Protein AF-A0A7Y2JE46-F1 (afdb_monomer_lite)

Radius of gyration: 15.12 Å; chains: 1; bounding box: 31×23×45 Å

pLDDT: mean 87.36, std 11.43, range [52.56, 96.88]

Foldseek 3Di:
DQDFFDVVQLVQLCVVVVDDSVVSRVCSSVVNRHNVSVCCVVVNDPVPDDDPVPDPPPPD

Structure (mmCIF, N/CA/C/O backbone):
data_AF-A0A7Y2JE46-F1
#
_entry.id   AF-A0A7Y2JE46-F1
#
loop_
_atom_site.group_PDB
_atom_site.id
_atom_site.type_symbol
_atom_site.label_atom_id
_atom_site.label_alt_id
_atom_site.label_comp_id
_atom_site.label_asym_id
_atom_site.label_entity_id
_atom_site.label_seq_id
_atom_site.pdbx_PDB_ins_code
_atom_site.Cartn_x
_atom_site.Cartn_y
_atom_site.Cartn_z
_atom_site.occupancy
_atom_site.B_iso_or_equiv
_atom_site.auth_seq_id
_atom_site.auth_comp_id
_atom_site.auth_asym_id
_atom_site.auth_atom_id
_atom_site.pdbx_PDB_model_num
ATOM 1 N N . MET A 1 1 ? 20.860 -8.336 0.855 1.00 52.56 1 MET A N 1
ATOM 2 C CA . MET A 1 1 ? 20.414 -7.594 -0.344 1.00 52.56 1 MET A CA 1
ATOM 3 C C . MET A 1 1 ? 18.908 -7.437 -0.249 1.00 52.56 1 MET A C 1
ATOM 5 O O . MET A 1 1 ? 18.249 -8.442 -0.015 1.00 52.56 1 MET A O 1
ATOM 9 N N . LEU A 1 2 ? 18.372 -6.218 -0.358 1.00 60.25 2 LEU A N 1
ATOM 10 C CA . LEU A 1 2 ? 16.929 -6.035 -0.545 1.00 60.25 2 LEU A CA 1
ATOM 11 C C . LEU A 1 2 ? 16.564 -6.647 -1.901 1.00 60.25 2 LEU A C 1
ATOM 13 O O . LEU A 1 2 ? 17.164 -6.293 -2.915 1.00 60.25 2 LEU A O 1
ATOM 17 N N . ARG A 1 3 ? 15.657 -7.625 -1.905 1.00 74.69 3 ARG A N 1
ATOM 18 C CA . ARG A 1 3 ? 15.160 -8.235 -3.139 1.00 74.69 3 ARG A CA 1
ATOM 19 C C . ARG A 1 3 ? 14.287 -7.198 -3.846 1.00 74.69 3 ARG A C 1
ATOM 21 O O . ARG A 1 3 ? 13.526 -6.505 -3.177 1.00 74.69 3 ARG A O 1
ATOM 28 N N . ALA A 1 4 ? 14.421 -7.065 -5.163 1.00 86.50 4 ALA A N 1
ATOM 29 C CA . ALA A 1 4 ? 13.495 -6.232 -5.922 1.00 86.50 4 ALA A CA 1
ATOM 30 C C . ALA A 1 4 ? 12.065 -6.794 -5.768 1.00 86.50 4 ALA A C 1
ATOM 32 O O . ALA A 1 4 ? 11.920 -8.024 -5.755 1.00 86.50 4 ALA A O 1
ATOM 33 N N . PRO A 1 5 ? 11.039 -5.935 -5.616 1.00 89.75 5 PRO A N 1
ATOM 34 C CA . PRO A 1 5 ? 9.656 -6.384 -5.524 1.00 89.75 5 PRO A CA 1
ATOM 35 C C . PRO A 1 5 ? 9.237 -7.082 -6.821 1.00 89.75 5 PRO A C 1
ATOM 37 O O . PRO A 1 5 ? 9.730 -6.757 -7.900 1.00 89.75 5 PRO A O 1
ATOM 40 N N . GLU A 1 6 ? 8.334 -8.054 -6.714 1.00 94.06 6 GLU A N 1
ATOM 41 C C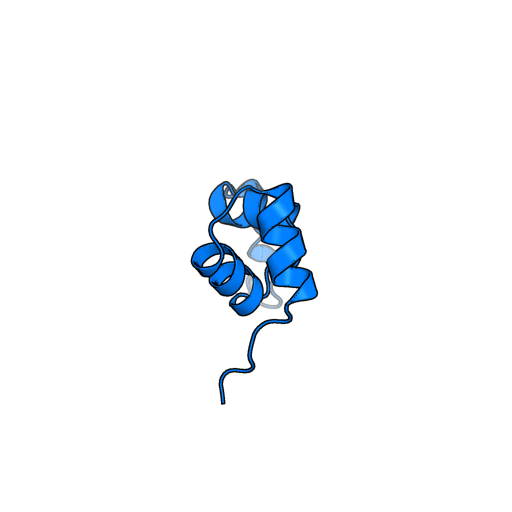A . GLU A 1 6 ? 7.803 -8.752 -7.883 1.00 94.06 6 GLU A CA 1
ATOM 42 C C . GLU A 1 6 ? 6.952 -7.788 -8.724 1.00 94.06 6 GLU A C 1
ATOM 44 O O . GLU A 1 6 ? 5.977 -7.222 -8.231 1.00 94.06 6 GLU A O 1
ATOM 49 N N . GLU A 1 7 ? 7.324 -7.580 -9.989 1.00 95.62 7 GLU A N 1
ATOM 50 C CA . GLU A 1 7 ? 6.702 -6.551 -10.839 1.00 95.62 7 GLU A CA 1
ATOM 51 C C . GLU A 1 7 ? 5.215 -6.818 -11.119 1.00 95.62 7 GLU A C 1
ATOM 53 O O . GLU A 1 7 ? 4.436 -5.875 -11.227 1.00 95.62 7 GLU A O 1
ATOM 58 N N . SER A 1 8 ? 4.798 -8.087 -11.164 1.00 96.12 8 SER A N 1
ATOM 59 C CA . SER A 1 8 ? 3.387 -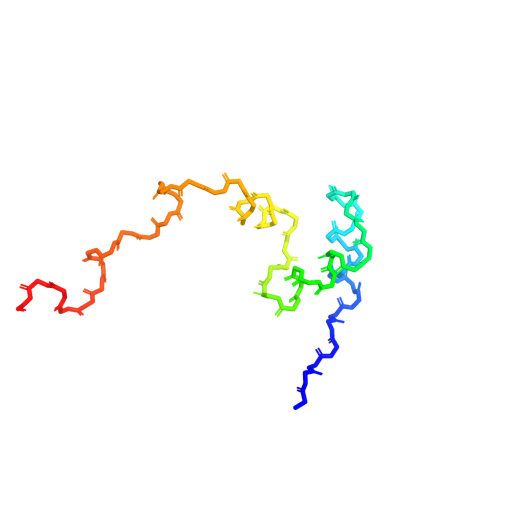8.487 -11.289 1.00 96.12 8 SER A CA 1
ATOM 60 C C . SER A 1 8 ? 2.539 -7.949 -10.127 1.00 96.12 8 SER A C 1
ATOM 62 O O . SER A 1 8 ? 1.449 -7.421 -10.340 1.00 96.12 8 SER A O 1
ATOM 64 N N . LEU A 1 9 ? 3.066 -8.018 -8.901 1.00 96.06 9 LEU A N 1
ATOM 65 C CA . LEU A 1 9 ? 2.409 -7.521 -7.695 1.00 96.06 9 LEU A CA 1
ATOM 66 C C . LEU A 1 9 ? 2.403 -5.993 -7.662 1.00 96.06 9 LEU A C 1
ATOM 68 O O . LEU A 1 9 ? 1.388 -5.388 -7.325 1.00 96.06 9 LEU A O 1
ATOM 72 N N . VAL A 1 10 ? 3.511 -5.359 -8.063 1.00 96.75 10 VAL A N 1
ATOM 73 C CA . VAL A 1 10 ? 3.590 -3.892 -8.171 1.00 96.75 10 VAL A CA 1
ATOM 74 C C . VAL A 1 10 ? 2.541 -3.379 -9.158 1.00 96.75 10 VAL A C 1
ATOM 76 O O . VAL A 1 10 ? 1.840 -2.414 -8.854 1.00 96.75 10 VAL A O 1
ATOM 79 N N . GLN A 1 11 ? 2.398 -4.040 -10.310 1.00 96.75 11 GLN A N 1
ATOM 80 C CA . GLN A 1 11 ? 1.395 -3.696 -11.312 1.00 96.75 11 GLN A CA 1
ATOM 81 C C . GLN A 1 11 ? -0.033 -3.882 -10.782 1.00 96.75 11 GLN A C 1
ATOM 83 O O . GLN A 1 11 ? -0.835 -2.960 -10.915 1.00 96.75 11 GLN A O 1
ATOM 88 N N . GLY A 1 12 ? -0.333 -5.011 -10.132 1.00 95.94 12 GLY A N 1
ATOM 89 C CA . GLY A 1 12 ? -1.664 -5.273 -9.571 1.00 95.94 12 GLY A CA 1
ATOM 90 C C . GLY A 1 12 ? -2.084 -4.239 -8.524 1.00 95.94 12 GLY A C 1
ATOM 91 O O . GLY A 1 12 ? -3.176 -3.678 -8.602 1.00 95.94 12 GLY A O 1
ATOM 92 N N . ILE A 1 13 ? -1.184 -3.904 -7.592 1.00 96.25 13 ILE A N 1
ATOM 93 C CA . ILE A 1 13 ? -1.421 -2.841 -6.603 1.00 96.25 13 ILE A CA 1
ATOM 94 C C . ILE A 1 13 ? -1.686 -1.513 -7.314 1.00 96.25 13 ILE A C 1
ATOM 96 O O . ILE A 1 13 ? -2.653 -0.824 -6.995 1.00 96.25 13 ILE A O 1
ATOM 100 N N . ARG A 1 14 ? -0.858 -1.157 -8.298 1.00 96.81 14 ARG A N 1
ATOM 101 C CA . ARG A 1 14 ? -0.961 0.113 -9.019 1.00 96.81 14 ARG A CA 1
ATOM 102 C C . ARG A 1 14 ? -2.287 0.270 -9.765 1.00 96.81 14 ARG A C 1
ATOM 104 O O . ARG A 1 14 ? -2.905 1.329 -9.675 1.00 96.81 14 ARG A O 1
ATOM 111 N N . GLU A 1 15 ? -2.699 -0.747 -10.514 1.00 96.38 15 GLU A N 1
ATOM 112 C CA . GLU A 1 15 ? -3.898 -0.695 -11.359 1.00 96.38 15 GLU A CA 1
ATOM 113 C C . GLU A 1 15 ? -5.188 -0.655 -10.536 1.00 96.38 15 GLU A C 1
ATOM 115 O O . GLU A 1 15 ? -6.098 0.098 -10.876 1.00 96.38 15 GLU A O 1
ATOM 120 N N . GLU A 1 16 ? -5.255 -1.400 -9.430 1.00 95.62 16 GLU A N 1
ATOM 121 C CA . GLU A 1 16 ? -6.477 -1.485 -8.624 1.00 95.62 16 GLU A CA 1
ATOM 122 C C . GLU A 1 16 ? -6.616 -0.365 -7.584 1.00 95.62 16 GLU A C 1
ATOM 124 O O . GLU A 1 16 ? -7.734 0.006 -7.233 1.00 95.62 16 GLU A O 1
ATOM 129 N N . THR A 1 17 ? -5.505 0.199 -7.096 1.00 93.31 17 THR A N 1
ATOM 130 C CA . THR A 1 17 ? -5.534 1.274 -6.079 1.00 93.31 17 THR A CA 1
ATOM 131 C C . THR A 1 17 ? -5.319 2.673 -6.659 1.00 93.31 17 THR A C 1
ATOM 133 O O . THR A 1 17 ? -5.601 3.669 -5.995 1.00 93.31 17 THR A O 1
ATOM 136 N N . GLY A 1 18 ? -4.795 2.779 -7.887 1.00 94.25 18 GLY A N 1
ATOM 137 C CA . GLY A 1 18 ? -4.419 4.055 -8.504 1.00 94.25 18 GLY A CA 1
ATOM 138 C C . GLY A 1 18 ? -3.134 4.676 -7.943 1.00 94.25 18 GLY A C 1
ATOM 139 O O . GLY A 1 18 ? -2.859 5.854 -8.180 1.00 94.25 18 GLY A O 1
ATOM 140 N N . PHE A 1 19 ? -2.340 3.919 -7.183 1.00 94.94 19 PHE A N 1
ATOM 141 C CA . PHE A 1 19 ? -1.107 4.415 -6.574 1.00 94.94 19 PHE A CA 1
ATOM 142 C C . PHE A 1 19 ? -0.017 4.738 -7.598 1.00 94.94 19 PHE A C 1
ATOM 144 O O . PHE A 1 19 ? -0.031 4.304 -8.747 1.00 94.94 19 PHE A O 1
ATOM 151 N N . SER A 1 20 ? 0.983 5.516 -7.177 1.00 96.88 20 SER A N 1
ATOM 152 C CA . SER A 1 20 ? 2.197 5.688 -7.976 1.00 96.88 20 SER A CA 1
ATOM 153 C C . SER A 1 20 ? 3.024 4.396 -7.995 1.00 96.88 20 SER A C 1
ATOM 155 O O . SER A 1 20 ? 2.891 3.542 -7.114 1.00 96.88 20 SER A O 1
ATOM 157 N N . ASP A 1 21 ? 3.923 4.258 -8.972 1.00 96.06 21 ASP A N 1
ATOM 158 C CA . ASP A 1 21 ? 4.868 3.130 -9.029 1.00 96.06 21 ASP A CA 1
ATOM 159 C C . ASP A 1 21 ? 5.708 3.035 -7.742 1.00 96.06 21 ASP A C 1
ATOM 161 O O . ASP A 1 21 ? 5.787 1.980 -7.117 1.00 96.06 21 ASP A O 1
ATOM 165 N N . ALA A 1 22 ? 6.238 4.169 -7.272 1.00 95.81 22 ALA A N 1
ATOM 166 C CA . ALA A 1 22 ? 7.021 4.225 -6.042 1.00 95.81 22 ALA A CA 1
ATOM 167 C C . ALA A 1 22 ? 6.217 3.767 -4.812 1.00 95.81 22 ALA A C 1
ATOM 169 O O . ALA A 1 22 ? 6.716 2.973 -4.014 1.00 95.81 22 ALA A O 1
ATOM 170 N N . ALA A 1 23 ? 4.968 4.225 -4.665 1.00 95.19 23 ALA A N 1
ATOM 171 C CA . ALA A 1 23 ? 4.101 3.801 -3.566 1.00 95.19 23 ALA A CA 1
ATOM 172 C C . ALA A 1 23 ? 3.775 2.300 -3.649 1.00 95.19 23 ALA A C 1
ATOM 174 O O . ALA A 1 23 ? 3.859 1.599 -2.642 1.00 95.19 23 ALA A O 1
ATOM 175 N N . SER A 1 24 ? 3.502 1.791 -4.850 1.00 96.25 24 SER A N 1
ATOM 176 C CA . SER A 1 24 ? 3.207 0.372 -5.087 1.00 96.25 24 SER A CA 1
ATOM 177 C C . SER A 1 24 ? 4.401 -0.520 -4.724 1.00 96.25 24 SER A C 1
ATOM 179 O O . SER A 1 24 ? 4.248 -1.517 -4.021 1.00 96.25 24 SER A O 1
ATOM 181 N N . ARG A 1 25 ? 5.624 -0.113 -5.090 1.00 96.00 25 ARG A N 1
ATOM 182 C CA . ARG A 1 25 ? 6.864 -0.806 -4.693 1.00 96.00 25 ARG A CA 1
ATOM 183 C C . ARG A 1 25 ? 7.072 -0.822 -3.182 1.00 96.00 25 ARG A C 1
ATOM 185 O O . ARG A 1 25 ? 7.534 -1.826 -2.644 1.00 96.00 25 ARG A O 1
ATOM 192 N N . ILE A 1 26 ? 6.741 0.270 -2.489 1.00 94.50 26 ILE A N 1
ATOM 193 C CA . ILE A 1 26 ? 6.813 0.327 -1.022 1.00 94.50 26 ILE A CA 1
ATOM 194 C C . ILE A 1 26 ? 5.845 -0.684 -0.397 1.00 94.50 26 ILE A C 1
ATOM 196 O O . ILE A 1 26 ? 6.248 -1.376 0.536 1.00 94.50 26 ILE A O 1
ATOM 200 N N . MET A 1 27 ? 4.616 -0.801 -0.912 1.00 95.31 27 MET A N 1
ATOM 201 C CA . MET A 1 27 ? 3.633 -1.771 -0.407 1.00 95.31 27 MET A CA 1
ATOM 202 C C . MET A 1 27 ? 4.121 -3.211 -0.585 1.00 95.31 27 MET A C 1
ATOM 204 O O . MET A 1 27 ? 4.221 -3.945 0.399 1.00 95.31 27 MET A O 1
ATOM 208 N N . VAL A 1 28 ? 4.558 -3.581 -1.792 1.00 95.44 28 VAL A N 1
ATOM 209 C CA . VAL A 1 28 ? 5.058 -4.941 -2.064 1.00 95.44 28 VAL A CA 1
ATOM 210 C C . VAL A 1 28 ? 6.282 -5.273 -1.204 1.00 95.44 28 VAL A C 1
ATOM 212 O O . VAL A 1 28 ? 6.357 -6.352 -0.619 1.00 95.44 28 VAL A O 1
ATOM 215 N N . ASN A 1 29 ? 7.213 -4.330 -1.030 1.00 94.69 29 ASN A N 1
ATOM 216 C CA . ASN A 1 29 ? 8.377 -4.522 -0.155 1.00 94.69 29 ASN A CA 1
ATOM 217 C C . ASN A 1 29 ? 8.008 -4.696 1.329 1.00 94.69 29 ASN A C 1
ATOM 219 O O . ASN A 1 29 ? 8.796 -5.260 2.087 1.00 94.69 29 ASN A O 1
ATOM 223 N N . ARG A 1 30 ? 6.835 -4.215 1.753 1.00 92.19 30 ARG A N 1
ATOM 224 C CA . ARG A 1 30 ? 6.295 -4.413 3.107 1.00 92.19 30 ARG A CA 1
ATOM 225 C C . ARG A 1 30 ? 5.533 -5.729 3.266 1.00 92.19 30 ARG A C 1
ATOM 227 O O . ARG A 1 30 ? 5.046 -5.998 4.358 1.00 92.19 30 ARG A O 1
ATOM 234 N N . GLY A 1 31 ? 5.453 -6.545 2.215 1.00 93.94 31 GLY A N 1
ATOM 235 C CA . GLY A 1 31 ? 4.691 -7.791 2.227 1.00 93.94 31 GLY A CA 1
ATOM 236 C C . GLY A 1 31 ? 3.188 -7.589 2.035 1.00 93.94 31 GLY A C 1
ATOM 237 O O . GLY A 1 31 ? 2.430 -8.503 2.324 1.00 93.94 31 GLY A O 1
ATOM 238 N N . ILE A 1 32 ? 2.764 -6.413 1.566 1.00 95.12 32 ILE A N 1
ATOM 239 C CA . ILE A 1 32 ? 1.375 -6.122 1.202 1.00 95.12 32 ILE A CA 1
ATOM 240 C C . ILE A 1 32 ? 1.242 -6.476 -0.277 1.00 95.12 32 ILE A C 1
ATOM 242 O O . ILE A 1 32 ? 1.798 -5.785 -1.134 1.00 95.12 32 ILE A O 1
ATOM 246 N N . LEU A 1 33 ? 0.582 -7.594 -0.567 1.00 94.62 33 LEU A N 1
ATOM 247 C CA . LEU A 1 33 ? 0.606 -8.224 -1.890 1.00 94.62 33 LEU A CA 1
ATOM 248 C C . LEU A 1 33 ? -0.747 -8.133 -2.601 1.00 94.62 33 LEU A C 1
ATOM 250 O O . LEU A 1 33 ? -0.814 -8.390 -3.801 1.00 94.62 33 LEU A O 1
ATOM 254 N N . ALA A 1 34 ? -1.807 -7.737 -1.891 1.00 93.94 34 ALA A N 1
ATOM 255 C CA . ALA A 1 34 ? -3.131 -7.528 -2.457 1.00 93.94 34 ALA A CA 1
ATOM 256 C C . ALA A 1 34 ? -3.625 -6.071 -2.311 1.00 93.94 34 ALA A C 1
ATOM 258 O O . ALA A 1 34 ? -3.383 -5.415 -1.291 1.00 93.94 34 ALA A O 1
ATOM 259 N N . PRO A 1 35 ? -4.412 -5.562 -3.278 1.00 91.88 35 PRO A N 1
ATOM 260 C CA . PRO A 1 35 ? -5.024 -4.232 -3.197 1.00 91.88 35 PRO A CA 1
ATOM 261 C C . PRO A 1 35 ? -5.874 -4.025 -1.936 1.00 91.88 35 PRO A C 1
ATOM 263 O O . PRO A 1 35 ? -5.788 -2.985 -1.290 1.00 91.88 35 PRO A O 1
ATOM 266 N N . ARG A 1 36 ? -6.632 -5.045 -1.509 1.00 92.12 3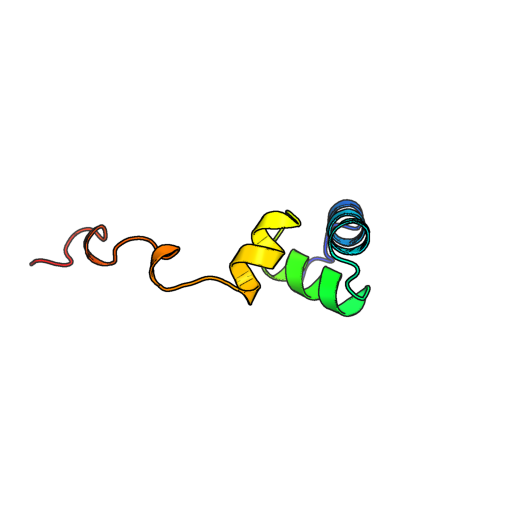6 ARG A N 1
ATOM 267 C CA . ARG A 1 36 ? -7.406 -4.981 -0.255 1.00 92.12 36 ARG A CA 1
ATOM 268 C C . ARG A 1 36 ? -6.529 -4.840 0.987 1.00 92.12 36 ARG A C 1
ATOM 270 O O . ARG A 1 36 ? -6.892 -4.104 1.893 1.00 92.12 36 ARG A O 1
ATOM 277 N N . GLU A 1 37 ? -5.381 -5.512 1.021 1.00 93.25 37 GLU A N 1
ATOM 278 C CA . GLU A 1 37 ? -4.433 -5.377 2.132 1.00 93.25 37 GLU A CA 1
ATOM 279 C C . GLU A 1 37 ? -3.849 -3.963 2.186 1.00 93.25 37 GLU A C 1
ATOM 281 O O . GLU A 1 37 ? -3.558 -3.471 3.268 1.00 93.25 37 GLU A O 1
ATOM 286 N N . THR A 1 38 ? -3.723 -3.287 1.039 1.00 92.12 38 THR A N 1
ATOM 287 C CA . THR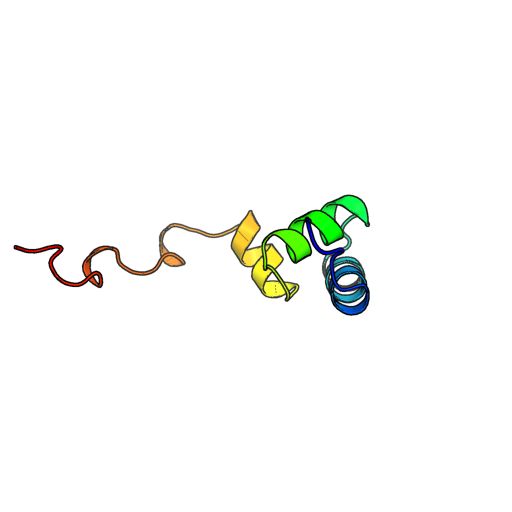 A 1 38 ? -3.291 -1.882 0.978 1.00 92.12 38 THR A CA 1
ATOM 288 C C . THR A 1 38 ? -4.314 -0.961 1.632 1.00 92.12 38 THR A C 1
ATOM 290 O O . THR A 1 38 ? -3.944 -0.103 2.433 1.00 92.12 38 THR A O 1
ATOM 293 N N . GLU A 1 39 ? -5.597 -1.176 1.340 1.00 90.06 39 GLU A N 1
ATOM 294 C CA . GLU A 1 39 ? -6.694 -0.427 1.952 1.00 90.06 39 GLU A CA 1
ATOM 295 C C . GLU A 1 39 ? -6.733 -0.649 3.469 1.00 90.06 39 GLU A C 1
ATOM 297 O O . GLU A 1 39 ? -6.708 0.308 4.240 1.00 90.06 39 GLU A O 1
ATOM 302 N N . THR A 1 40 ? -6.694 -1.909 3.915 1.00 90.69 40 THR A N 1
ATOM 303 C CA . THR A 1 40 ? -6.637 -2.252 5.344 1.00 90.69 40 THR A CA 1
ATOM 304 C C . THR A 1 40 ? -5.374 -1.716 6.018 1.00 90.69 40 THR A C 1
ATOM 306 O O . THR A 1 40 ? -5.423 -1.304 7.169 1.00 90.69 40 THR A O 1
ATOM 309 N N . PHE A 1 41 ? -4.233 -1.681 5.332 1.00 90.50 41 PHE A N 1
ATOM 310 C CA . PHE A 1 41 ? -2.991 -1.165 5.905 1.00 90.50 41 PHE A CA 1
ATOM 311 C C . PHE A 1 41 ? -3.042 0.349 6.149 1.00 90.50 41 PHE A C 1
ATOM 313 O O . PHE A 1 41 ? -2.529 0.827 7.160 1.00 90.50 41 PHE A O 1
ATOM 320 N N . LEU A 1 42 ? -3.641 1.111 5.231 1.00 90.81 42 LEU A N 1
ATOM 321 C CA . LEU A 1 42 ? -3.708 2.571 5.329 1.00 90.81 42 LEU A CA 1
ATOM 322 C C . LEU A 1 42 ? -4.880 3.061 6.179 1.00 90.81 42 LEU A C 1
ATOM 324 O O . LEU A 1 42 ? -4.749 4.080 6.855 1.00 90.81 42 LEU A O 1
ATOM 328 N N . ASN A 1 43 ? -5.995 2.333 6.146 1.00 91.19 43 ASN A N 1
ATOM 329 C CA . ASN A 1 43 ? -7.260 2.724 6.769 1.00 91.19 43 ASN A CA 1
ATOM 330 C C . ASN A 1 43 ? -7.711 1.748 7.869 1.00 91.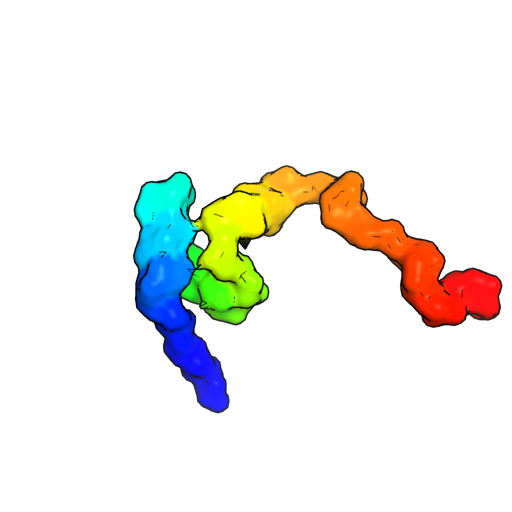19 43 ASN A C 1
ATOM 332 O O . ASN A 1 43 ? -8.864 1.785 8.296 1.00 91.19 43 ASN A O 1
ATOM 336 N N . GLY A 1 44 ? -6.819 0.869 8.325 1.00 89.00 44 GLY A N 1
ATOM 337 C CA . GLY A 1 44 ? -7.100 -0.103 9.37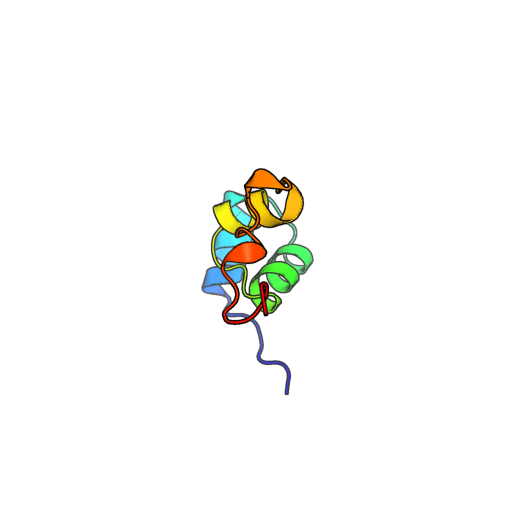4 1.00 89.00 44 GLY A CA 1
ATOM 338 C C . GLY A 1 44 ? -7.430 0.550 10.712 1.00 89.00 44 GLY A C 1
ATOM 339 O O . GLY A 1 44 ? -6.925 1.614 11.075 1.00 89.00 44 GLY A O 1
ATOM 340 N N . THR A 1 45 ? -8.282 -0.122 11.470 1.00 89.94 45 THR A N 1
ATOM 341 C CA . THR A 1 45 ? -8.743 0.277 12.795 1.00 89.94 45 THR A CA 1
ATOM 342 C C . THR A 1 45 ? -8.193 -0.667 13.863 1.00 89.94 45 THR A C 1
ATOM 344 O O . THR A 1 45 ? -7.674 -1.743 13.572 1.00 89.94 45 THR A O 1
ATOM 347 N N . LEU A 1 46 ? -8.353 -0.309 15.142 1.00 87.00 46 LEU A N 1
ATOM 348 C CA . LEU A 1 46 ? -7.992 -1.209 16.246 1.00 87.00 46 LEU A CA 1
ATOM 349 C C . LEU A 1 46 ? -8.767 -2.537 16.221 1.00 87.00 46 LEU A C 1
ATOM 351 O O . LEU A 1 46 ? -8.305 -3.505 16.815 1.00 87.00 46 LEU A O 1
ATOM 355 N N . GLN A 1 47 ? -9.925 -2.590 15.555 1.00 86.00 47 GLN A N 1
ATOM 356 C CA . GLN A 1 47 ? -10.714 -3.817 15.426 1.00 86.00 47 GLN A CA 1
ATOM 357 C C . GLN A 1 47 ? -10.102 -4.809 14.430 1.00 86.00 47 GLN A C 1
ATOM 359 O O . GLN A 1 47 ? -10.376 -6.001 14.525 1.00 86.00 47 GLN A O 1
ATOM 364 N N . ASP A 1 48 ? -9.259 -4.331 13.512 1.00 84.44 48 ASP A N 1
ATOM 365 C CA . ASP A 1 48 ? -8.581 -5.157 12.508 1.00 84.44 48 ASP A CA 1
ATOM 366 C C . ASP A 1 48 ? -7.312 -5.824 13.067 1.00 84.44 48 ASP A C 1
ATOM 368 O O . ASP A 1 48 ? -6.721 -6.699 12.431 1.00 84.44 48 ASP A O 1
ATOM 372 N N . LEU A 1 49 ? -6.883 -5.427 14.270 1.00 82.88 49 LEU A N 1
ATOM 373 C CA . LEU A 1 49 ? -5.757 -6.038 14.966 1.00 82.88 49 LEU A CA 1
ATOM 374 C C . LEU A 1 49 ? -6.186 -7.340 15.648 1.00 82.88 49 LEU A C 1
ATOM 376 O O . LEU A 1 49 ? -7.229 -7.425 16.297 1.00 82.88 49 LEU A O 1
ATOM 380 N N . SER A 1 50 ? -5.328 -8.356 15.571 1.00 80.06 50 SER A N 1
ATOM 381 C CA . SER A 1 50 ? -5.468 -9.567 16.381 1.00 80.06 50 SER A CA 1
ATOM 382 C C . SER A 1 50 ? -5.496 -9.224 17.873 1.00 80.06 50 SER A C 1
ATOM 384 O O . SER A 1 50 ? -4.723 -8.379 18.332 1.00 80.06 50 SER A O 1
ATOM 386 N N . SER A 1 51 ? -6.349 -9.910 18.639 1.00 78.50 51 SER A N 1
ATOM 387 C CA . SER A 1 51 ? -6.463 -9.680 20.081 1.00 78.50 51 SER A CA 1
ATOM 388 C C . SER A 1 51 ? -5.119 -9.944 20.778 1.00 78.50 51 SER A C 1
ATOM 390 O O . SER A 1 51 ? -4.578 -11.048 20.650 1.00 78.50 51 SER A O 1
ATOM 392 N N . PRO A 1 52 ? -4.579 -8.980 21.550 1.00 70.81 52 PRO A N 1
ATOM 393 C CA . PRO A 1 52 ? -3.269 -9.118 22.192 1.00 70.81 52 PRO A CA 1
ATOM 394 C C . PRO A 1 52 ? -3.237 -10.260 23.219 1.00 70.81 52 PRO A C 1
ATOM 396 O O . PRO A 1 52 ? -2.183 -10.830 23.484 1.00 70.81 52 PRO A O 1
ATOM 399 N N . PHE A 1 53 ? -4.400 -10.658 23.742 1.00 69.75 53 PHE A N 1
ATOM 400 C CA . PHE A 1 53 ? -4.548 -11.745 24.714 1.00 69.75 53 PHE A CA 1
ATOM 401 C C . PHE A 1 53 ? -4.452 -13.151 24.098 1.00 69.75 53 PHE A C 1
ATOM 403 O O . PHE A 1 53 ? -4.516 -14.145 24.811 1.00 69.75 53 PHE A O 1
ATOM 410 N N . GLN A 1 54 ? -4.292 -13.266 22.774 1.00 68.81 54 GLN A N 1
ATOM 411 C CA . GLN A 1 54 ? -4.077 -14.555 22.102 1.00 68.81 54 GLN A CA 1
ATOM 412 C C . GLN A 1 54 ? -2.607 -15.005 22.121 1.00 68.81 54 GLN A C 1
ATOM 414 O O . GLN A 1 54 ? -2.296 -16.115 21.685 1.00 68.81 54 GLN A O 1
ATOM 419 N N . MET A 1 55 ? -1.691 -14.171 22.622 1.00 71.62 55 MET A N 1
ATOM 420 C CA . MET A 1 55 ? -0.294 -14.555 22.796 1.00 71.62 55 MET A CA 1
ATOM 421 C C . MET A 1 55 ? -0.158 -15.515 23.981 1.00 71.62 55 MET A C 1
ATOM 423 O O . MET A 1 55 ? -0.616 -15.245 25.091 1.00 71.62 55 MET A O 1
ATOM 427 N N . LYS A 1 56 ? 0.491 -16.656 23.743 1.00 70.19 56 LYS A N 1
ATOM 428 C CA . LYS A 1 56 ? 0.780 -17.640 24.787 1.00 70.19 56 LYS A CA 1
ATOM 429 C C . LYS A 1 56 ? 1.582 -16.973 25.914 1.00 70.19 56 LYS A C 1
ATOM 431 O O . LYS A 1 56 ? 2.553 -16.280 25.636 1.00 70.19 56 LYS A O 1
ATOM 436 N N . ASP A 1 57 ? 1.165 -17.211 27.158 1.00 69.56 57 ASP A N 1
ATOM 437 C CA . ASP A 1 57 ? 1.781 -16.696 28.393 1.00 69.56 57 ASP A CA 1
ATOM 438 C C . ASP A 1 57 ? 1.588 -15.189 28.681 1.00 69.56 57 ASP A C 1
ATOM 440 O O . ASP A 1 57 ? 2.267 -14.656 29.552 1.00 69.56 57 ASP A O 1
ATOM 444 N N . LEU A 1 58 ? 0.633 -14.501 28.035 1.00 70.50 58 LEU A N 1
ATOM 445 C CA . LEU A 1 58 ? 0.336 -13.093 28.363 1.00 70.50 58 LEU A CA 1
ATOM 446 C C . LEU A 1 58 ? -0.394 -12.907 29.716 1.00 70.50 58 LEU A C 1
ATOM 448 O O . LEU A 1 58 ? -0.405 -11.806 30.256 1.00 70.50 58 LEU A O 1
ATOM 452 N N . GLU A 1 59 ? -0.989 -13.974 30.262 1.00 63.31 59 GLU A N 1
ATOM 453 C CA . GLU A 1 59 ? -1.733 -13.983 31.538 1.00 63.31 59 GLU A CA 1
ATOM 454 C C . GLU A 1 59 ? -1.003 -14.721 32.684 1.00 63.31 59 GLU A C 1
ATOM 456 O O . GLU A 1 59 ? -1.647 -15.175 33.630 1.00 63.31 59 GLU A O 1
ATOM 461 N N . LYS A 1 60 ? 0.324 -14.894 32.609 1.00 57.84 60 LYS A N 1
ATOM 462 C CA . LYS A 1 60 ? 1.108 -15.543 33.678 1.00 57.84 60 LYS A CA 1
ATOM 463 C C . LYS A 1 60 ? 1.952 -14.578 34.492 1.00 57.84 60 LYS A C 1
ATOM 465 O O . LYS A 1 60 ? 2.594 -13.696 33.885 1.00 57.84 60 LYS A O 1
#

Sequence (60 aa):
MLRAPEESLVQGIREETGFSDAASRIMVNRGILAPRETETFLNGTLQDLSSPFQMKDLEK

Secondary structure (DSSP, 8-state):
-PPPPPHHHHHHHHHHH---HHHHHHHHHTT--SHHHHHHHHH--GGGSPPGGGSTTTT-